Protein AF-A0A7C2VSG6-F1 (afdb_monomer)

Radius of gyration: 16.98 Å; Cα contacts (8 Å, |Δi|>4): 194; chains: 1; bounding box: 38×38×45 Å

Sequence (141 aa):
MGEMKLEKIEDLESYRGEILKREDPNKVKVRICMTGCRAYGAGEIREAFLSEIKEKGLEEKVDIISTGCHGFCARAPVIVIDPYDIFYQQLTPDDVPEIVSETLLKGEVVERLLFRDPRDGRVYVKSGEVPFYRDQTKWGL

Foldseek 3Di:
DDDDDDDDPVSVVVVVVVVVVPDDQQQKEKEWACPLLVVVCSVLLLVLLVVLCVVVVNPVRYHYHYDHDPPPSVFHRWIAIPPVQFIFTPDDSVCNNVCCVACVPVVHDPQVRFDQDPPPRDTDGHPCVPCVNVVDDDPPD

Mean predicted aligned error: 4.49 Å

Nearest PDB structures (foldseek):
  8bew-assembly1_B  TM=9.247E-01  e=3.837E-12  Thermoanaerobacter kivui
  7p91-assembly1_b  TM=9.127E-01  e=2.085E-09  Thermotoga maritima MSB8
  7q4v-assembly1_B  TM=8.904E-01  e=1.512E-09  Acetobacterium woodii DSM 1030
  7p91-assembly1_B  TM=8.983E-01  e=1.108E-08  Thermotoga maritima MSB8
  5abr-assembly1_B  TM=9.004E-01  e=1.545E-07  Azotobacter vinelandii

Secondary structure (DSSP, 8-state):
-------SHHHHHHHHHHHHHH--TTSEEEEEE-SGGGGGTHHHHHHHHHHHHHHTT-TTTEEEEEES--S-GGG-SEEEEETTTEEEES--GGGHHHIIIIIIHH----GGGBEEPTTT--EE-BGGGSHHHHT---TT-

Structure (mmCIF, N/CA/C/O backbone):
data_AF-A0A7C2VSG6-F1
#
_entry.id   AF-A0A7C2VSG6-F1
#
loop_
_atom_site.group_PDB
_atom_site.id
_atom_site.type_symbol
_atom_site.label_atom_id
_atom_site.label_alt_id
_atom_site.label_comp_id
_atom_site.label_asym_id
_atom_site.label_entity_id
_atom_site.label_seq_id
_atom_site.pdbx_PDB_ins_code
_atom_site.Cartn_x
_atom_site.Cartn_y
_atom_site.Cartn_z
_atom_site.occupancy
_atom_site.B_iso_or_equiv
_atom_site.auth_seq_id
_atom_site.auth_comp_id
_atom_site.auth_asym_id
_atom_site.auth_atom_id
_atom_site.pdbx_PDB_model_num
ATOM 1 N N . MET A 1 1 ? -14.688 20.025 9.982 1.00 43.78 1 MET A N 1
ATOM 2 C CA . MET A 1 1 ? -14.243 19.279 11.178 1.00 43.78 1 MET A CA 1
ATOM 3 C C . MET A 1 1 ? -14.006 20.303 12.269 1.00 43.78 1 MET A C 1
ATOM 5 O O . MET A 1 1 ? -13.154 21.156 12.072 1.00 43.78 1 MET A O 1
ATOM 9 N N . GLY A 1 2 ? -14.840 20.323 13.311 1.00 52.12 2 GLY A N 1
ATOM 10 C CA . GLY A 1 2 ? -14.704 21.291 14.406 1.00 52.12 2 GLY A CA 1
ATOM 11 C C . GLY A 1 2 ? -13.457 21.001 15.239 1.00 52.12 2 GLY A C 1
ATOM 12 O O . GLY A 1 2 ? -13.098 19.838 15.411 1.00 52.12 2 GLY A O 1
ATOM 13 N N . GLU A 1 3 ? -12.790 22.048 15.718 1.00 60.19 3 GLU A N 1
ATOM 14 C CA . GLU A 1 3 ? -11.645 21.931 16.622 1.00 60.19 3 GLU A CA 1
ATOM 15 C C . GLU A 1 3 ? -12.097 21.293 17.941 1.00 60.19 3 GLU A C 1
ATOM 17 O O . GLU A 1 3 ? -12.746 21.928 18.770 1.00 60.19 3 GLU A O 1
ATOM 22 N N . MET A 1 4 ? -11.777 20.013 18.133 1.00 72.06 4 MET A N 1
ATOM 23 C CA . MET A 1 4 ? -11.921 19.363 19.429 1.00 72.06 4 MET A CA 1
ATOM 24 C C . MET A 1 4 ? -10.670 19.670 20.250 1.00 72.06 4 MET A C 1
ATOM 26 O O . MET A 1 4 ? -9.566 19.244 19.906 1.00 72.06 4 MET A O 1
ATOM 30 N N . LYS A 1 5 ? -10.839 20.444 21.321 1.00 82.94 5 LYS A N 1
ATOM 31 C CA . LYS A 1 5 ? -9.752 20.830 22.218 1.00 82.94 5 LYS A CA 1
ATOM 32 C C . LYS A 1 5 ? -9.630 19.793 23.335 1.00 82.94 5 LYS A C 1
ATOM 34 O O . LYS A 1 5 ? -10.583 19.578 24.074 1.00 82.94 5 LYS A O 1
ATOM 39 N N . LEU A 1 6 ? -8.470 19.149 23.428 1.00 91.25 6 LEU A N 1
ATOM 40 C CA . LEU A 1 6 ? -8.133 18.202 24.492 1.00 91.25 6 LEU A CA 1
ATOM 41 C C . LEU A 1 6 ? -7.450 18.977 25.622 1.00 91.25 6 LEU A C 1
ATOM 43 O O . LEU A 1 6 ? -6.336 19.466 25.431 1.00 91.25 6 LEU A O 1
ATOM 47 N N . GLU A 1 7 ? -8.113 19.144 26.766 1.00 91.38 7 GLU A N 1
ATOM 48 C CA . GLU A 1 7 ? -7.578 19.930 27.887 1.00 91.38 7 GLU A CA 1
ATOM 49 C C . GLU A 1 7 ? -7.032 19.044 29.012 1.00 91.38 7 GLU A C 1
ATOM 51 O O . GLU A 1 7 ? -6.134 19.466 29.745 1.00 91.38 7 GLU A O 1
ATOM 56 N N . LYS A 1 8 ? -7.548 17.817 29.147 1.00 93.94 8 LYS A N 1
ATOM 57 C CA . LYS A 1 8 ? -7.153 16.852 30.181 1.00 93.94 8 LYS A CA 1
ATOM 58 C C . LYS A 1 8 ? -6.978 15.444 29.610 1.00 93.94 8 LYS A C 1
ATOM 60 O O . LYS A 1 8 ? -7.402 15.146 28.495 1.00 93.94 8 LYS A O 1
ATOM 65 N N . ILE A 1 9 ? -6.339 14.565 30.385 1.00 92.69 9 ILE A N 1
ATOM 66 C CA . ILE A 1 9 ? -6.061 13.173 29.982 1.00 92.69 9 ILE A CA 1
ATOM 67 C C . ILE A 1 9 ? -7.367 12.419 29.700 1.00 92.69 9 ILE A C 1
ATOM 69 O O . ILE A 1 9 ? -7.436 11.631 28.761 1.00 92.69 9 ILE A O 1
ATOM 73 N N . GLU A 1 10 ? -8.422 12.700 30.461 1.00 94.00 10 GLU A N 1
ATOM 74 C CA . GLU A 1 10 ? -9.730 12.071 30.291 1.00 94.00 10 GLU A CA 1
ATOM 75 C C . GLU A 1 10 ? -10.359 12.393 28.927 1.00 94.00 10 GLU A C 1
ATOM 77 O O . GLU A 1 10 ? -10.994 11.525 28.326 1.00 94.00 10 GLU A O 1
ATOM 82 N N . ASP A 1 11 ? -10.132 13.602 28.40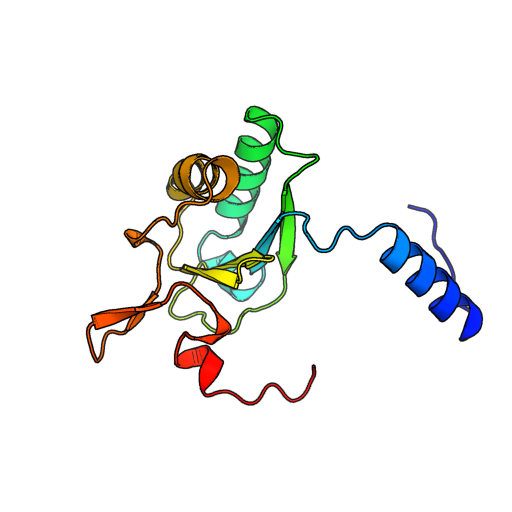3 1.00 91.81 11 ASP A N 1
ATOM 83 C CA . ASP A 1 11 ? -10.611 14.003 27.076 1.00 91.81 11 ASP A CA 1
ATOM 84 C C . ASP A 1 11 ? -9.930 13.163 25.986 1.00 91.81 11 ASP A C 1
ATOM 86 O O . ASP A 1 11 ? -10.579 12.696 25.046 1.00 91.81 11 ASP A O 1
ATOM 90 N N . LEU A 1 12 ? -8.619 12.933 26.135 1.00 92.38 12 LEU A N 1
ATOM 91 C CA . LEU A 1 12 ? -7.833 12.113 25.214 1.00 92.38 12 LEU A CA 1
ATOM 92 C C . LEU A 1 12 ? -8.299 10.654 25.237 1.00 92.38 12 LEU A C 1
ATOM 94 O O . LEU A 1 12 ? -8.495 10.063 24.175 1.00 92.38 12 LEU A O 1
ATOM 98 N N . GLU A 1 13 ? -8.501 10.078 26.422 1.00 94.06 13 GLU A N 1
ATOM 99 C CA . GLU A 1 13 ? -8.963 8.692 26.556 1.00 94.06 13 GLU A CA 1
ATOM 100 C C . GLU A 1 13 ? -10.386 8.506 26.016 1.00 94.06 13 GLU A C 1
ATOM 102 O O . GLU A 1 13 ? -10.661 7.522 25.325 1.00 94.06 13 GLU A O 1
ATOM 107 N N . SER A 1 14 ? -11.282 9.470 26.253 1.00 91.31 14 SER A N 1
ATOM 108 C CA . SER A 1 14 ? -12.635 9.448 25.689 1.00 91.31 14 SER A CA 1
ATOM 109 C C . SER A 1 14 ? -12.596 9.473 24.161 1.00 91.31 14 SER A C 1
ATOM 111 O O . SER A 1 14 ? -13.194 8.619 23.502 1.00 91.31 14 SER A O 1
ATOM 113 N N . TYR A 1 15 ? -11.818 10.393 23.585 1.00 91.38 15 TYR A N 1
ATOM 114 C CA . TYR A 1 15 ? -11.683 10.505 22.137 1.00 91.38 15 TYR A CA 1
ATOM 115 C C . TYR A 1 15 ? -11.051 9.262 21.505 1.00 91.38 15 TYR A C 1
ATOM 117 O O . TYR A 1 15 ? -11.544 8.750 20.498 1.00 91.38 15 TYR A O 1
ATOM 125 N N . ARG A 1 16 ? -10.000 8.718 22.129 1.00 91.62 16 ARG A N 1
ATOM 126 C CA . ARG A 1 16 ? -9.405 7.439 21.734 1.00 91.62 16 ARG A CA 1
ATOM 127 C C . ARG A 1 16 ? -10.452 6.326 21.749 1.00 91.62 16 ARG A C 1
ATOM 129 O O . ARG A 1 16 ? -10.538 5.562 20.791 1.00 91.62 16 ARG A O 1
ATOM 136 N N . GLY A 1 17 ? -11.264 6.251 22.802 1.00 91.25 17 GLY A N 1
ATOM 137 C CA . GLY A 1 17 ? -12.353 5.285 22.918 1.00 91.25 17 GLY A CA 1
ATOM 138 C C . GLY A 1 17 ? -13.397 5.420 21.806 1.00 91.25 17 GLY A C 1
ATOM 139 O O . GLY A 1 17 ? -13.884 4.409 21.303 1.00 91.25 17 GLY A O 1
ATOM 140 N N . GLU A 1 18 ? -13.730 6.640 21.382 1.00 91.19 18 GLU A N 1
ATOM 141 C CA . GLU A 1 18 ? -14.624 6.867 20.241 1.00 91.19 18 GLU A CA 1
ATOM 142 C C . GLU A 1 18 ? -14.021 6.417 18.910 1.00 91.19 18 GLU A C 1
ATOM 144 O O . GLU A 1 18 ? -14.724 5.792 18.115 1.00 91.19 18 GLU A O 1
ATOM 149 N N . ILE A 1 19 ? -12.738 6.705 18.670 1.00 89.88 19 ILE A N 1
ATOM 150 C CA . ILE A 1 19 ? -12.034 6.270 17.457 1.00 89.88 19 ILE A CA 1
ATOM 151 C C . ILE A 1 19 ? -12.014 4.744 17.392 1.00 89.88 19 ILE A C 1
ATOM 153 O O . ILE A 1 19 ? -12.453 4.175 16.396 1.00 89.88 19 ILE A O 1
ATOM 157 N N . LEU A 1 20 ? -11.597 4.083 18.475 1.00 88.56 20 LEU A N 1
ATOM 158 C CA . LEU A 1 20 ? -11.508 2.622 18.532 1.00 88.56 20 LEU A CA 1
ATOM 159 C C . LEU A 1 20 ? -12.868 1.935 18.345 1.00 88.56 20 LEU A C 1
ATOM 161 O O . LEU A 1 20 ? -12.927 0.844 17.795 1.00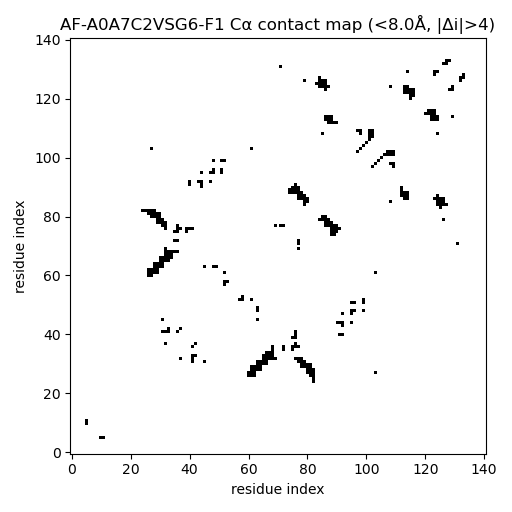 88.56 20 LEU A O 1
ATOM 165 N N . LYS A 1 21 ? -13.971 2.561 18.777 1.00 90.44 21 LYS A N 1
ATOM 166 C CA . LYS A 1 21 ? -15.330 2.035 18.545 1.00 90.44 21 LYS A CA 1
ATOM 167 C C . LYS A 1 21 ? -15.782 2.14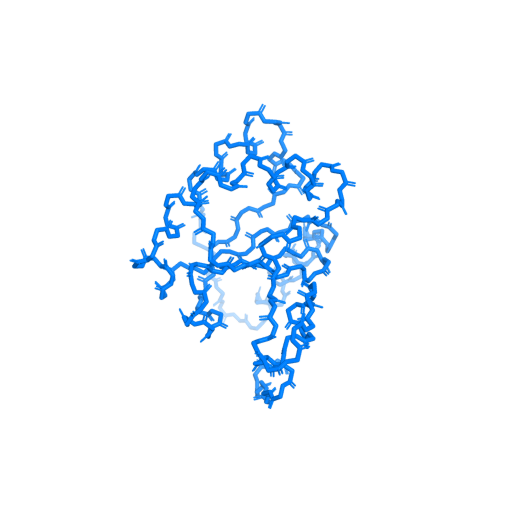1 17.089 1.00 90.44 21 LYS A C 1
ATOM 169 O O . LYS A 1 21 ? -16.653 1.380 16.682 1.00 90.44 21 LYS A O 1
ATOM 174 N N . ARG A 1 22 ? -15.271 3.124 16.342 1.00 86.25 22 ARG A N 1
ATOM 175 C CA . ARG A 1 22 ? -15.626 3.366 14.933 1.00 86.25 22 ARG A CA 1
ATOM 176 C C . ARG A 1 22 ? -14.673 2.669 13.964 1.00 86.25 22 ARG A C 1
ATOM 178 O O . ARG A 1 22 ? -15.012 2.521 12.796 1.00 86.25 22 ARG A O 1
ATOM 185 N N . GLU A 1 23 ? -13.491 2.281 14.428 1.00 85.56 23 GLU A N 1
ATOM 186 C CA . GLU A 1 23 ? -12.491 1.611 13.612 1.00 85.56 23 GLU A CA 1
ATOM 187 C C . GLU A 1 23 ? -12.861 0.139 13.390 1.00 85.56 23 GLU A C 1
ATOM 189 O O . GLU A 1 23 ? -12.946 -0.647 14.331 1.00 85.56 23 GLU A O 1
ATOM 194 N N . ASP A 1 24 ? -13.055 -0.241 12.128 1.00 89.38 24 ASP A N 1
ATOM 195 C CA . ASP A 1 24 ? -13.143 -1.643 11.732 1.00 89.38 24 ASP A CA 1
ATOM 196 C C . ASP A 1 24 ? -11.722 -2.181 11.469 1.00 89.38 24 ASP A C 1
ATOM 198 O O . ASP A 1 24 ? -11.070 -1.739 10.515 1.00 89.38 24 ASP A O 1
ATOM 202 N N . PRO A 1 25 ? -11.213 -3.127 12.284 1.00 86.06 25 PRO A N 1
ATOM 203 C CA . PRO A 1 25 ? -9.871 -3.681 12.112 1.00 86.06 25 PRO A CA 1
ATOM 204 C C . PRO A 1 25 ? -9.723 -4.529 10.841 1.00 86.06 25 PRO A C 1
ATOM 206 O O . PRO A 1 25 ? -8.597 -4.782 10.417 1.00 86.06 25 PRO A O 1
ATOM 209 N N . ASN A 1 26 ? -10.830 -4.973 10.237 1.00 89.56 26 ASN A N 1
ATOM 210 C CA . ASN A 1 26 ? -10.821 -5.776 9.015 1.00 89.56 26 ASN A CA 1
ATOM 211 C C . ASN A 1 26 ? -11.026 -4.939 7.752 1.00 89.56 26 ASN A C 1
ATOM 213 O O . ASN A 1 26 ? -10.902 -5.477 6.648 1.00 89.56 26 ASN A O 1
ATOM 217 N N . LYS A 1 27 ? -11.335 -3.643 7.888 1.00 94.31 27 LYS A N 1
ATOM 218 C CA . LYS A 1 27 ? -11.464 -2.760 6.733 1.00 94.31 27 LYS A CA 1
ATOM 219 C C . LYS A 1 27 ? -10.122 -2.678 6.018 1.00 94.31 27 LYS A C 1
ATOM 221 O O . LYS A 1 27 ? -9.087 -2.429 6.639 1.00 94.31 27 LYS A O 1
ATOM 226 N N . VAL A 1 28 ? -10.145 -2.905 4.708 1.00 97.56 28 VAL A N 1
ATOM 227 C CA . VAL A 1 28 ? -8.926 -2.950 3.903 1.00 97.56 28 VAL A CA 1
ATOM 228 C C . VAL A 1 28 ? -8.344 -1.546 3.809 1.00 97.56 28 VAL A C 1
ATOM 230 O O . VAL A 1 28 ? -9.047 -0.597 3.462 1.00 97.56 28 VAL A O 1
ATOM 233 N N . LYS A 1 29 ? -7.052 -1.406 4.106 1.00 98.00 29 LYS A N 1
ATOM 234 C CA . LYS A 1 29 ? -6.349 -0.118 4.047 1.00 98.00 29 LYS A CA 1
ATOM 235 C C . LYS A 1 29 ? -5.178 -0.234 3.090 1.00 98.00 29 LYS A C 1
ATOM 237 O O . LYS A 1 29 ? -4.261 -1.020 3.319 1.00 98.00 29 LYS A O 1
ATOM 242 N N . VAL A 1 30 ? -5.182 0.574 2.036 1.00 98.44 30 VAL A N 1
ATOM 243 C CA . VAL A 1 30 ? -4.046 0.717 1.123 1.00 98.44 30 VAL A CA 1
ATOM 244 C C . VAL A 1 30 ? -3.193 1.877 1.621 1.00 98.44 30 VAL A C 1
ATOM 246 O O . VAL A 1 30 ? -3.531 3.047 1.433 1.00 98.44 30 VAL A O 1
ATOM 249 N N . ARG A 1 31 ? -2.086 1.561 2.296 1.00 98.50 31 ARG A N 1
ATOM 250 C CA . ARG A 1 31 ? -1.143 2.549 2.827 1.00 98.50 31 ARG A CA 1
ATOM 251 C C . ARG A 1 31 ? -0.107 2.921 1.779 1.00 98.50 31 ARG A C 1
ATOM 253 O O . ARG A 1 31 ? 0.734 2.099 1.416 1.00 98.50 31 ARG A O 1
ATOM 260 N N . ILE A 1 32 ? -0.134 4.177 1.348 1.00 98.44 32 ILE A N 1
ATOM 261 C CA . ILE A 1 32 ? 0.740 4.720 0.307 1.00 98.44 32 ILE A CA 1
ATOM 262 C C . ILE A 1 32 ? 1.729 5.697 0.937 1.00 98.44 32 ILE A C 1
ATOM 264 O O . ILE A 1 32 ? 1.334 6.716 1.505 1.00 98.44 32 ILE A O 1
ATOM 268 N N . CYS A 1 33 ? 3.025 5.416 0.797 1.00 97.75 33 CYS A N 1
ATOM 269 C CA . CYS A 1 33 ? 4.073 6.334 1.236 1.00 97.75 33 CYS A CA 1
ATOM 270 C C . CYS A 1 33 ? 4.001 7.637 0.421 1.00 97.75 33 CYS A C 1
ATOM 272 O O . CYS A 1 33 ? 4.247 7.636 -0.783 1.00 97.75 33 CYS A O 1
ATOM 274 N N . MET A 1 34 ? 3.723 8.768 1.074 1.00 97.69 34 MET A N 1
ATOM 275 C CA . MET A 1 34 ? 3.576 10.075 0.407 1.00 97.69 34 MET A CA 1
ATOM 276 C C . MET A 1 34 ? 4.755 11.029 0.635 1.00 97.69 34 MET A C 1
ATOM 278 O O . MET A 1 34 ? 4.686 12.204 0.272 1.00 97.69 34 MET A O 1
ATOM 282 N N . THR A 1 35 ? 5.846 10.531 1.222 1.00 95.38 35 THR A N 1
ATOM 283 C CA . THR A 1 35 ? 7.083 11.295 1.447 1.00 95.38 35 THR A CA 1
ATOM 284 C C . THR A 1 35 ? 8.117 10.971 0.367 1.00 95.38 35 THR A C 1
ATOM 286 O O . THR A 1 35 ? 8.042 11.518 -0.728 1.00 95.38 35 THR A O 1
ATOM 289 N N . GLY A 1 36 ? 9.045 10.040 0.614 1.00 93.50 36 GLY A N 1
ATOM 290 C CA . GLY A 1 36 ? 10.105 9.686 -0.339 1.00 93.50 36 GLY A CA 1
ATOM 291 C C . GLY A 1 36 ? 9.579 9.145 -1.673 1.00 93.50 36 GLY A C 1
ATOM 292 O O . GLY A 1 3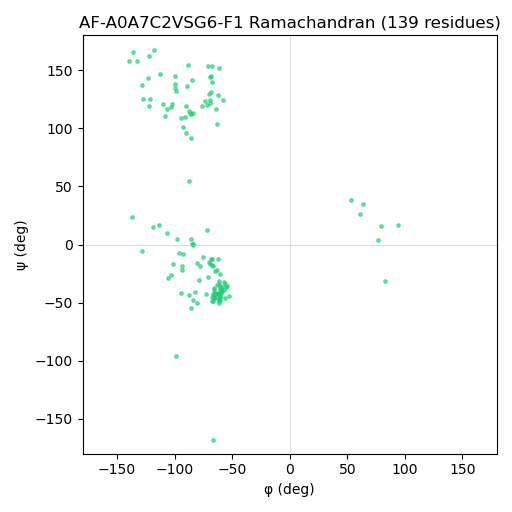6 ? 10.095 9.504 -2.725 1.00 93.50 36 GLY A O 1
ATOM 293 N N . CYS A 1 37 ? 8.507 8.344 -1.654 1.00 97.62 37 CYS A N 1
ATOM 294 C CA . CYS A 1 37 ? 7.905 7.798 -2.879 1.00 97.62 37 CYS A CA 1
ATOM 295 C C . CYS A 1 37 ? 7.194 8.862 -3.733 1.00 97.62 37 CYS A C 1
ATOM 297 O O . CYS A 1 37 ? 6.941 8.619 -4.909 1.00 97.62 37 CYS A O 1
ATOM 299 N N . ARG A 1 38 ? 6.917 10.059 -3.194 1.00 96.69 38 ARG A N 1
ATOM 300 C CA . ARG A 1 38 ? 6.293 11.150 -3.958 1.00 96.69 38 ARG A CA 1
ATOM 301 C C . ARG A 1 38 ? 7.159 11.600 -5.133 1.00 96.69 38 ARG A C 1
ATOM 303 O O . ARG A 1 38 ? 6.619 11.911 -6.183 1.00 96.69 38 ARG A O 1
ATOM 310 N N . ALA A 1 39 ? 8.484 11.563 -4.981 1.00 96.44 39 ALA A N 1
ATOM 311 C CA . ALA A 1 39 ? 9.423 11.851 -6.068 1.00 96.44 39 ALA A CA 1
ATOM 312 C C . ALA A 1 39 ? 9.404 10.796 -7.195 1.00 96.44 39 ALA A C 1
ATOM 314 O O . ALA A 1 39 ? 9.964 11.037 -8.258 1.00 96.44 39 ALA A O 1
ATOM 315 N N . TYR A 1 40 ? 8.763 9.646 -6.963 1.00 96.69 40 TYR A N 1
ATOM 316 C CA . TYR A 1 40 ? 8.676 8.511 -7.885 1.00 96.69 40 TYR A CA 1
ATOM 317 C C . TYR A 1 40 ? 7.245 8.271 -8.396 1.00 96.69 40 TYR A C 1
ATOM 319 O O . TYR A 1 40 ? 6.951 7.192 -8.893 1.00 96.69 40 TYR A O 1
ATOM 327 N N . GLY A 1 41 ? 6.341 9.246 -8.258 1.00 96.75 41 GLY A N 1
ATOM 328 C CA . GLY A 1 41 ? 4.984 9.146 -8.807 1.00 96.75 41 GLY A CA 1
ATOM 329 C C . GLY A 1 41 ? 3.911 8.615 -7.843 1.00 96.75 41 GLY A C 1
ATOM 330 O O . GLY A 1 41 ? 2.839 8.188 -8.267 1.00 96.75 41 GLY A O 1
ATOM 331 N N . ALA A 1 42 ? 4.165 8.611 -6.525 1.00 97.62 42 ALA A N 1
ATOM 332 C CA . ALA A 1 42 ? 3.166 8.146 -5.550 1.00 97.62 42 ALA A CA 1
ATOM 333 C C . ALA A 1 42 ? 1.881 8.997 -5.516 1.00 97.62 42 ALA A C 1
ATOM 335 O O . ALA A 1 42 ? 0.843 8.510 -5.071 1.00 97.62 42 ALA A O 1
ATOM 336 N N . GLY A 1 43 ? 1.934 10.255 -5.972 1.00 98.19 43 GLY A N 1
ATOM 337 C CA . GLY A 1 43 ? 0.745 11.105 -6.068 1.00 98.19 43 GLY A CA 1
ATOM 338 C C . GLY A 1 43 ? -0.227 10.589 -7.121 1.00 98.19 43 GLY A C 1
ATOM 339 O O . GLY A 1 43 ? -1.400 10.391 -6.834 1.00 98.19 43 GLY A O 1
ATOM 340 N N . GLU A 1 44 ? 0.291 10.291 -8.303 1.00 98.44 44 GLU A N 1
ATOM 341 C CA . GLU A 1 44 ? -0.436 9.739 -9.437 1.00 98.44 44 GLU A CA 1
ATOM 342 C C . GLU A 1 44 ? -1.007 8.359 -9.096 1.00 98.44 44 GLU A C 1
ATOM 344 O O . GLU A 1 44 ? -2.172 8.093 -9.375 1.00 98.44 44 GLU A O 1
ATOM 349 N N . ILE A 1 45 ? -0.234 7.519 -8.399 1.00 98.62 45 ILE A N 1
ATOM 350 C CA . ILE A 1 45 ? -0.707 6.221 -7.893 1.00 98.62 45 ILE A CA 1
ATOM 351 C C . ILE A 1 45 ? -1.875 6.404 -6.918 1.00 98.62 45 ILE A C 1
ATOM 353 O O . ILE A 1 45 ? -2.881 5.706 -7.017 1.00 98.62 45 ILE A O 1
ATOM 357 N N . ARG A 1 46 ? -1.776 7.353 -5.979 1.00 98.56 46 ARG A N 1
ATOM 358 C CA . ARG A 1 46 ? -2.858 7.639 -5.029 1.00 98.56 46 ARG A CA 1
ATOM 359 C C . ARG A 1 46 ? -4.132 8.096 -5.742 1.00 98.56 46 ARG A C 1
ATOM 361 O O . ARG A 1 46 ? -5.208 7.615 -5.398 1.00 98.56 46 ARG A O 1
ATOM 368 N N . GLU A 1 47 ? -4.024 9.011 -6.703 1.00 98.56 47 GLU A N 1
ATOM 369 C CA . GLU A 1 47 ? -5.186 9.495 -7.461 1.00 98.56 47 GLU A CA 1
ATOM 370 C C . GLU A 1 47 ? -5.805 8.396 -8.334 1.00 98.56 47 GLU A C 1
ATOM 372 O O . GLU A 1 47 ? -7.033 8.293 -8.412 1.00 98.56 47 GLU A O 1
ATOM 377 N N . ALA A 1 48 ? -4.980 7.526 -8.923 1.00 98.62 48 ALA A N 1
ATOM 378 C CA . ALA A 1 48 ? -5.451 6.345 -9.637 1.00 98.62 48 ALA A CA 1
ATOM 379 C C . ALA A 1 48 ? -6.234 5.408 -8.702 1.00 98.62 48 ALA A C 1
ATOM 381 O O . ALA A 1 48 ? -7.336 4.992 -9.049 1.00 98.62 48 ALA A O 1
ATOM 382 N N . PHE A 1 49 ? -5.736 5.147 -7.485 1.00 98.62 49 PHE A N 1
ATOM 383 C CA . PHE A 1 49 ? -6.465 4.338 -6.500 1.00 98.62 49 PHE A CA 1
ATOM 384 C C . PHE A 1 49 ? -7.805 4.966 -6.123 1.00 98.62 49 PHE A C 1
ATOM 386 O O . PHE A 1 49 ? -8.817 4.276 -6.124 1.00 98.62 49 PHE A O 1
ATOM 393 N N . LEU A 1 50 ? -7.836 6.266 -5.821 1.00 98.44 50 LEU A N 1
ATOM 394 C CA . LEU A 1 50 ? -9.085 6.952 -5.481 1.00 98.44 50 LEU A CA 1
ATOM 395 C C . LEU A 1 50 ? -10.113 6.872 -6.617 1.00 98.44 50 LEU A C 1
ATOM 397 O O . LEU A 1 50 ? -11.293 6.633 -6.361 1.00 98.44 50 LEU A O 1
ATOM 401 N N . SER A 1 51 ? -9.663 7.042 -7.860 1.00 98.38 51 SER A N 1
ATOM 402 C CA . SER A 1 51 ? -10.525 6.978 -9.043 1.00 98.38 51 SER A CA 1
ATOM 403 C C . SER A 1 51 ? -11.084 5.570 -9.257 1.00 98.38 51 SER A C 1
ATOM 405 O O . SER A 1 51 ? -12.297 5.411 -9.382 1.00 98.38 51 SER A O 1
ATOM 407 N N . GLU A 1 52 ? -10.226 4.550 -9.217 1.00 98.19 52 GLU A N 1
ATOM 408 C CA . GLU A 1 52 ? -10.608 3.150 -9.434 1.00 98.19 52 GLU A CA 1
ATOM 409 C C . GLU A 1 52 ? -11.534 2.634 -8.318 1.00 98.19 52 GLU A C 1
ATOM 411 O O . GLU A 1 52 ? -12.552 1.998 -8.586 1.00 98.19 52 GLU A O 1
ATOM 416 N N . ILE A 1 53 ? -11.243 2.958 -7.052 1.00 97.88 53 ILE A N 1
ATOM 417 C CA . ILE A 1 53 ? -12.095 2.589 -5.908 1.00 97.88 53 ILE A CA 1
ATOM 418 C C . ILE A 1 53 ? -13.491 3.193 -6.044 1.00 97.88 53 ILE A C 1
ATOM 420 O O . ILE A 1 53 ? -14.484 2.502 -5.797 1.00 97.88 53 ILE A O 1
ATOM 424 N N . LYS A 1 54 ? -13.581 4.453 -6.476 1.00 97.75 54 LYS A N 1
ATOM 425 C CA . LYS A 1 54 ? -14.860 5.114 -6.730 1.00 97.75 54 LYS A CA 1
ATOM 426 C C . LYS A 1 54 ? -15.608 4.473 -7.897 1.00 97.75 54 LYS A C 1
ATOM 428 O O . LYS A 1 54 ? -16.797 4.192 -7.771 1.00 97.75 54 LYS A O 1
ATOM 433 N N . GLU A 1 55 ? -14.928 4.197 -9.009 1.00 97.50 55 GLU A N 1
ATOM 434 C CA . GLU A 1 55 ? -15.532 3.551 -10.181 1.00 97.50 55 GLU A CA 1
ATOM 435 C C . GLU A 1 55 ? -16.097 2.161 -9.849 1.00 97.50 55 GLU A C 1
ATOM 437 O O . GLU A 1 55 ? -17.185 1.801 -10.299 1.00 97.50 55 GLU A O 1
ATOM 442 N N . LYS A 1 56 ? -15.395 1.391 -9.010 1.00 96.12 56 LYS A N 1
ATOM 443 C CA . LYS A 1 56 ? -15.827 0.056 -8.569 1.00 96.12 56 LYS A CA 1
ATOM 444 C C . LYS A 1 56 ? -16.790 0.075 -7.376 1.00 96.12 56 LYS A C 1
ATOM 446 O O . LYS A 1 56 ? -17.211 -0.995 -6.937 1.00 96.12 56 LYS A O 1
ATOM 451 N N . GLY A 1 57 ? -17.142 1.248 -6.841 1.00 96.56 57 GLY A N 1
ATOM 452 C CA . GLY A 1 57 ? -18.038 1.380 -5.686 1.00 96.56 57 GLY A CA 1
ATOM 453 C C . GLY A 1 57 ? -17.478 0.757 -4.400 1.00 96.56 57 GLY A C 1
ATOM 454 O O . GLY A 1 57 ? -18.223 0.171 -3.615 1.00 96.56 57 GLY A O 1
ATOM 455 N N . LEU A 1 58 ? -16.160 0.833 -4.202 1.00 96.31 58 LEU A N 1
ATOM 456 C CA . LEU A 1 58 ? -15.437 0.222 -3.080 1.00 96.31 58 LEU A CA 1
ATOM 457 C C . LEU A 1 58 ? -15.132 1.195 -1.929 1.00 96.31 58 LEU A C 1
ATOM 459 O O . LEU A 1 58 ? -14.482 0.793 -0.967 1.00 96.31 58 LEU A O 1
ATOM 463 N N . GLU A 1 59 ? -15.613 2.440 -1.993 1.00 95.25 59 GLU A N 1
ATOM 464 C CA . GLU A 1 59 ? -15.310 3.520 -1.031 1.00 95.25 59 GLU A CA 1
ATOM 465 C C . GLU A 1 59 ? -15.639 3.149 0.430 1.00 95.25 59 GLU A C 1
ATOM 467 O O . GLU A 1 59 ? -14.910 3.503 1.353 1.00 95.25 59 GLU A O 1
ATOM 472 N N . GLU A 1 60 ? -16.688 2.354 0.654 1.00 94.00 60 GLU A N 1
ATOM 473 C CA . GLU A 1 60 ? -17.067 1.894 2.000 1.00 94.00 60 GLU A CA 1
ATOM 474 C C . GLU A 1 60 ? -16.231 0.704 2.500 1.00 94.00 60 GLU A C 1
ATOM 476 O O . GLU A 1 60 ? -16.232 0.400 3.691 1.00 94.00 60 GLU A O 1
ATOM 481 N N . LYS A 1 61 ? -15.509 0.012 1.609 1.00 94.06 61 LYS A N 1
ATOM 482 C CA . LYS A 1 61 ? -14.760 -1.220 1.918 1.00 94.06 61 LYS A CA 1
ATOM 483 C C . LYS A 1 61 ? -13.252 -1.013 1.992 1.00 94.06 61 LYS A C 1
ATOM 485 O O . LYS A 1 61 ? -12.578 -1.765 2.695 1.00 94.06 61 LYS A O 1
ATOM 490 N N . VAL A 1 62 ? -12.731 -0.033 1.257 1.00 97.31 62 VAL A N 1
ATOM 491 C CA . VAL A 1 62 ? -11.295 0.209 1.111 1.00 97.31 62 VAL A CA 1
ATOM 492 C C . VAL A 1 62 ? -10.977 1.660 1.440 1.00 97.31 62 VAL A C 1
ATOM 494 O O . VAL A 1 62 ? -11.495 2.569 0.799 1.00 97.31 62 VAL A O 1
ATOM 497 N N . ASP A 1 63 ? -10.056 1.869 2.377 1.00 97.19 63 ASP A N 1
ATOM 498 C CA . ASP A 1 63 ? -9.496 3.189 2.652 1.00 97.19 63 ASP A CA 1
ATOM 499 C C . ASP A 1 63 ? -8.138 3.369 1.964 1.00 97.19 63 ASP A C 1
ATOM 501 O O . ASP A 1 63 ? -7.236 2.536 2.090 1.00 97.19 63 ASP A O 1
ATOM 505 N N . ILE A 1 64 ? -7.957 4.503 1.285 1.00 98.12 64 ILE A N 1
ATOM 506 C CA . ILE A 1 64 ? -6.657 4.924 0.750 1.00 98.12 64 ILE A CA 1
ATOM 507 C C . ILE A 1 64 ? -5.986 5.852 1.7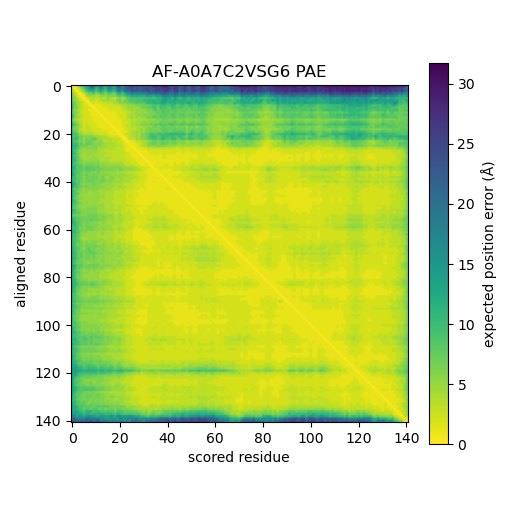63 1.00 98.12 64 ILE A C 1
ATOM 509 O O . ILE A 1 64 ? -6.395 7.000 1.951 1.00 98.12 64 ILE A O 1
ATOM 513 N N . ILE A 1 65 ? -4.936 5.358 2.418 1.00 97.81 65 ILE A N 1
ATOM 514 C CA . ILE A 1 65 ? -4.266 6.048 3.521 1.00 97.81 65 ILE A CA 1
ATOM 515 C C . ILE A 1 65 ? -2.913 6.583 3.058 1.00 97.81 65 ILE A C 1
ATOM 517 O O . ILE A 1 65 ? -1.993 5.828 2.749 1.00 97.81 65 ILE A O 1
ATOM 521 N N . SER A 1 66 ? -2.761 7.904 3.073 1.00 97.81 66 SER A N 1
ATOM 522 C CA . SER A 1 66 ? -1.461 8.551 2.890 1.00 97.81 66 SER A CA 1
ATOM 523 C C . SER A 1 66 ? -0.614 8.388 4.151 1.00 97.81 66 SER A C 1
ATOM 525 O O . SER A 1 66 ? -1.021 8.822 5.228 1.00 97.81 66 SER A O 1
ATOM 527 N N . THR A 1 67 ? 0.579 7.814 4.029 1.00 97.31 67 THR A N 1
ATOM 528 C CA . THR A 1 67 ? 1.482 7.565 5.159 1.00 97.31 67 THR A CA 1
ATOM 529 C C . THR A 1 67 ? 2.807 8.312 5.037 1.00 97.31 67 THR A C 1
ATOM 531 O O . THR A 1 67 ? 3.177 8.857 3.989 1.00 97.31 67 THR A O 1
ATOM 534 N N . GLY A 1 68 ? 3.544 8.326 6.152 1.00 95.62 68 GLY A N 1
ATOM 535 C CA . GLY A 1 68 ? 4.955 8.694 6.186 1.00 95.62 68 GLY A CA 1
ATOM 536 C C . GLY A 1 68 ? 5.849 7.696 5.438 1.00 95.62 68 GLY A C 1
ATOM 537 O O . GLY A 1 68 ? 5.393 6.838 4.686 1.00 95.62 68 GLY A O 1
ATOM 538 N N . CYS A 1 69 ? 7.162 7.822 5.623 1.00 95.06 69 CYS A N 1
ATOM 539 C CA . CYS A 1 69 ? 8.119 6.969 4.924 1.00 95.06 69 CYS A CA 1
ATOM 540 C C . CYS A 1 69 ? 8.045 5.516 5.413 1.00 95.06 69 CYS A C 1
ATOM 542 O O . CYS A 1 69 ? 8.139 5.253 6.608 1.00 95.06 69 CYS A O 1
ATOM 544 N N . HIS A 1 70 ? 7.967 4.568 4.478 1.00 94.81 70 HIS A N 1
ATOM 545 C CA . HIS A 1 70 ? 8.131 3.140 4.767 1.00 94.81 70 HIS A CA 1
ATOM 546 C C . HIS A 1 70 ? 9.609 2.704 4.784 1.00 94.81 70 HIS A C 1
ATOM 548 O O . HIS A 1 70 ? 9.887 1.528 4.942 1.00 94.81 70 HIS A O 1
ATOM 554 N N . GLY A 1 71 ? 10.576 3.596 4.561 1.00 95.00 71 GLY A N 1
ATOM 555 C CA . GLY A 1 71 ? 12.019 3.324 4.651 1.00 95.00 71 GLY A CA 1
ATOM 556 C C . GLY A 1 71 ? 12.672 2.690 3.415 1.00 95.00 71 GLY A C 1
ATOM 557 O O . GLY A 1 71 ? 13.827 2.994 3.126 1.00 95.00 71 GLY A O 1
ATOM 558 N N . PHE A 1 72 ? 11.966 1.863 2.636 1.00 95.88 72 PHE A N 1
ATOM 559 C CA . PHE A 1 72 ? 12.568 1.114 1.521 1.00 95.88 72 PHE A CA 1
ATOM 560 C C . PHE A 1 72 ? 12.581 1.895 0.191 1.00 95.88 72 PHE A C 1
ATOM 562 O O . PHE A 1 72 ? 12.101 1.423 -0.837 1.00 95.88 72 PHE A O 1
ATOM 569 N N . CYS A 1 73 ? 13.149 3.106 0.190 1.00 96.19 73 CYS A N 1
ATOM 570 C CA . CYS A 1 73 ? 13.124 4.009 -0.973 1.00 96.19 73 CYS A CA 1
ATOM 571 C C . CYS A 1 73 ? 13.809 3.442 -2.229 1.00 96.19 73 CYS A C 1
ATOM 573 O O . CYS A 1 73 ? 13.429 3.804 -3.335 1.00 96.19 73 CYS A O 1
ATOM 575 N N . ALA A 1 74 ? 14.766 2.518 -2.083 1.00 95.75 74 ALA A N 1
ATOM 576 C CA . ALA A 1 74 ? 15.383 1.814 -3.215 1.00 95.75 74 ALA A CA 1
ATOM 577 C C . ALA A 1 74 ? 14.386 0.957 -4.027 1.00 95.75 74 ALA A C 1
ATOM 579 O O . ALA A 1 74 ? 14.713 0.486 -5.114 1.00 95.75 74 ALA A O 1
ATOM 580 N N . ARG A 1 75 ? 13.183 0.733 -3.487 1.00 97.38 75 ARG A N 1
ATOM 581 C CA . ARG A 1 75 ? 12.078 -0.008 -4.102 1.00 97.38 75 ARG A CA 1
ATOM 582 C C . ARG A 1 75 ? 10.834 0.861 -4.308 1.00 97.38 75 ARG A C 1
ATOM 584 O O . ARG A 1 75 ? 9.749 0.339 -4.530 1.00 97.38 75 ARG A O 1
ATOM 591 N N . ALA A 1 76 ? 10.988 2.182 -4.217 1.00 96.94 76 ALA A N 1
ATOM 592 C CA . ALA A 1 76 ? 9.901 3.126 -4.429 1.00 96.94 76 ALA A CA 1
ATOM 593 C C . ALA A 1 76 ? 9.323 3.037 -5.860 1.00 96.94 76 ALA A C 1
ATOM 595 O O . ALA A 1 76 ? 10.074 2.747 -6.792 1.00 96.94 76 ALA A O 1
ATOM 596 N N . PRO A 1 77 ? 8.033 3.368 -6.043 1.00 98.25 77 PRO A N 1
ATOM 597 C CA . PRO A 1 77 ? 7.015 3.573 -5.004 1.00 98.25 77 PRO A CA 1
ATOM 598 C C . PRO A 1 77 ? 6.647 2.275 -4.273 1.00 98.25 77 PRO A C 1
ATOM 600 O O . PRO A 1 77 ? 6.613 1.214 -4.885 1.00 98.25 77 PRO A O 1
ATOM 603 N N . VAL A 1 78 ? 6.360 2.358 -2.969 1.00 98.38 78 VAL A N 1
ATOM 604 C CA . VAL A 1 78 ? 5.932 1.201 -2.162 1.00 98.38 78 VAL A CA 1
ATOM 605 C C . VAL A 1 78 ? 4.589 1.446 -1.491 1.00 98.38 78 VAL A C 1
ATOM 607 O O . VAL A 1 78 ? 4.325 2.552 -1.003 1.00 98.38 78 VAL A O 1
ATOM 610 N N . ILE A 1 79 ? 3.782 0.391 -1.400 1.00 98.56 79 ILE A N 1
ATOM 611 C CA . ILE A 1 79 ? 2.518 0.378 -0.659 1.00 98.56 79 ILE A CA 1
ATOM 612 C C . ILE A 1 79 ? 2.429 -0.868 0.225 1.00 98.56 79 ILE A C 1
ATOM 614 O O . ILE A 1 79 ? 3.110 -1.865 -0.024 1.00 98.56 79 ILE A O 1
ATOM 618 N N . VAL A 1 80 ? 1.594 -0.806 1.261 1.00 98.44 80 VAL A N 1
ATOM 619 C CA . VAL A 1 80 ? 1.208 -1.985 2.047 1.00 98.44 80 VAL A CA 1
ATOM 620 C C . VAL A 1 80 ? -0.309 -2.054 2.144 1.00 98.44 80 VAL A C 1
ATOM 622 O O . VAL A 1 80 ? -0.948 -1.024 2.357 1.00 98.44 80 VAL A O 1
ATOM 625 N N . ILE A 1 81 ? -0.872 -3.250 1.983 1.00 98.44 81 ILE A N 1
ATOM 626 C CA . ILE A 1 81 ? -2.312 -3.497 2.078 1.00 98.44 81 ILE A CA 1
ATOM 627 C C . ILE A 1 81 ? -2.603 -4.258 3.374 1.00 98.44 81 ILE A C 1
ATOM 629 O O . ILE A 1 81 ? -2.244 -5.430 3.520 1.00 98.44 81 ILE A O 1
ATOM 633 N N . ASP A 1 82 ? -3.257 -3.582 4.316 1.00 97.38 82 ASP A N 1
ATOM 634 C CA . ASP A 1 82 ? -3.732 -4.166 5.574 1.00 97.38 82 ASP A CA 1
ATOM 635 C C . ASP A 1 82 ? -5.149 -4.751 5.389 1.00 97.38 82 ASP A C 1
ATOM 637 O O . ASP A 1 82 ? -5.888 -4.273 4.523 1.00 97.38 82 ASP A O 1
ATOM 641 N N . PRO A 1 83 ? -5.567 -5.751 6.192 1.00 95.94 83 PRO A N 1
ATOM 642 C CA . PRO A 1 83 ? -4.834 -6.389 7.297 1.00 95.94 83 PRO A CA 1
ATOM 643 C C . PRO A 1 83 ? -3.875 -7.515 6.865 1.00 95.94 83 PRO A C 1
ATOM 645 O O . PRO A 1 83 ? -3.222 -8.128 7.705 1.00 95.94 83 PRO A O 1
ATOM 648 N N . TYR A 1 84 ? -3.777 -7.804 5.565 1.00 95.19 84 TYR A N 1
ATOM 649 C CA . TYR A 1 84 ? -3.017 -8.943 5.029 1.00 95.19 84 TYR A CA 1
ATOM 650 C C . TYR A 1 84 ? -1.489 -8.755 5.032 1.00 95.19 84 TYR A C 1
ATOM 652 O O . TYR A 1 84 ? -0.754 -9.717 4.802 1.00 95.19 84 TYR A O 1
ATOM 660 N N . ASP A 1 85 ? -1.024 -7.530 5.292 1.00 97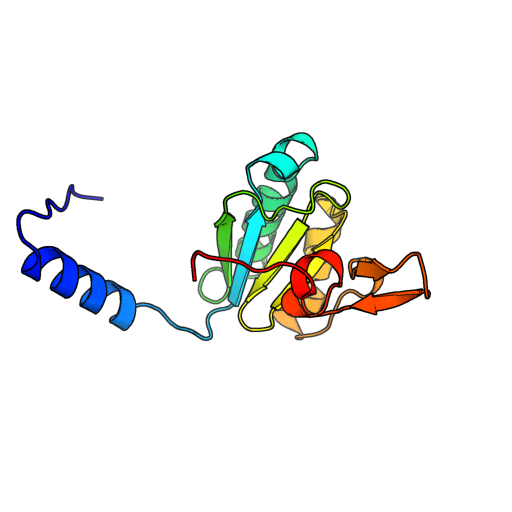.12 85 ASP A N 1
ATOM 661 C CA . ASP A 1 85 ? 0.379 -7.101 5.256 1.00 97.12 85 ASP A CA 1
ATOM 662 C C . ASP A 1 85 ? 1.038 -7.250 3.871 1.00 97.12 85 ASP A C 1
ATOM 664 O O . ASP A 1 85 ? 2.253 -7.393 3.772 1.00 97.12 85 ASP A O 1
ATOM 668 N N . ILE A 1 86 ? 0.261 -7.211 2.779 1.00 98.62 86 ILE A N 1
ATOM 669 C CA . ILE A 1 86 ? 0.793 -7.399 1.417 1.00 98.62 86 ILE A CA 1
ATOM 670 C C . ILE A 1 86 ? 1.661 -6.200 1.038 1.00 98.62 86 ILE A C 1
ATOM 672 O O . ILE A 1 86 ? 1.188 -5.065 1.052 1.00 98.62 86 ILE A O 1
ATOM 676 N N . PHE A 1 87 ? 2.914 -6.452 0.667 1.00 98.50 87 PHE A N 1
ATOM 677 C CA . PHE A 1 87 ? 3.880 -5.447 0.244 1.00 98.50 87 PHE A CA 1
ATOM 678 C C . PHE A 1 87 ? 4.049 -5.449 -1.275 1.00 98.50 87 PHE A C 1
ATOM 680 O O . PHE A 1 87 ? 4.536 -6.422 -1.852 1.00 98.50 87 PHE A O 1
ATOM 687 N N . TYR A 1 88 ? 3.723 -4.317 -1.900 1.00 98.62 88 TYR A N 1
ATOM 688 C CA . TYR A 1 88 ? 4.017 -4.069 -3.309 1.00 98.62 88 TYR A CA 1
ATOM 689 C C . TYR A 1 88 ? 5.058 -2.968 -3.467 1.00 98.62 88 TYR A C 1
ATOM 691 O O . TYR A 1 88 ? 5.123 -2.018 -2.678 1.00 98.62 88 TYR A O 1
ATOM 699 N N . GLN A 1 89 ? 5.872 -3.106 -4.509 1.00 98.19 89 GLN A N 1
ATOM 700 C CA . GLN A 1 89 ? 7.012 -2.239 -4.773 1.00 98.19 89 GLN A CA 1
ATOM 701 C C . GLN A 1 89 ? 7.168 -1.905 -6.258 1.00 98.19 89 GLN A C 1
ATOM 703 O O . GLN A 1 89 ? 6.688 -2.654 -7.104 1.00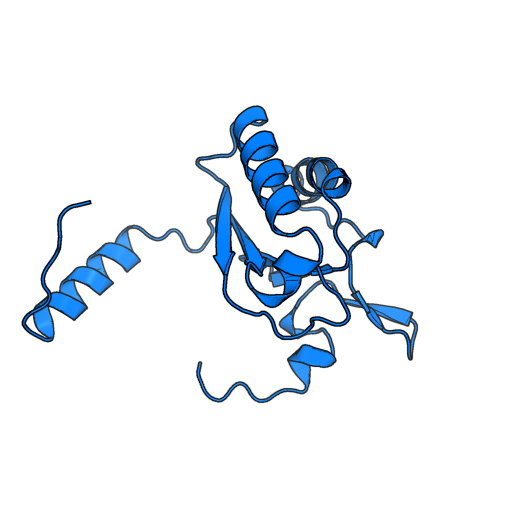 98.19 89 GLN A O 1
ATOM 708 N N . GLN A 1 90 ? 7.858 -0.799 -6.555 1.00 97.56 90 GLN A N 1
ATOM 709 C CA . GLN A 1 90 ? 8.074 -0.286 -7.916 1.00 97.56 90 GLN A CA 1
ATOM 710 C C . GLN A 1 90 ? 6.776 -0.103 -8.717 1.00 97.56 90 GLN A C 1
ATOM 712 O O . GLN A 1 90 ? 6.739 -0.361 -9.917 1.00 97.56 90 GLN A O 1
ATOM 717 N N . LEU A 1 91 ? 5.714 0.349 -8.045 1.00 97.62 91 LEU A N 1
ATOM 718 C CA . LEU A 1 91 ? 4.429 0.582 -8.696 1.00 97.62 91 LEU A CA 1
ATOM 719 C C . LEU A 1 91 ? 4.500 1.753 -9.680 1.00 97.62 91 LEU A C 1
ATOM 721 O O . LEU A 1 91 ? 5.225 2.729 -9.485 1.00 97.62 91 LEU A O 1
ATOM 725 N N . THR A 1 92 ? 3.624 1.682 -10.664 1.00 98.19 92 THR A N 1
ATOM 726 C CA . THR A 1 92 ? 3.221 2.744 -11.576 1.00 98.19 92 THR A CA 1
ATOM 727 C C . THR A 1 92 ? 1.704 2.952 -11.473 1.00 98.19 92 THR A C 1
ATOM 729 O O . THR A 1 92 ? 0.995 2.076 -10.969 1.00 98.19 92 THR A O 1
ATOM 732 N N . PRO A 1 93 ? 1.161 4.095 -11.929 1.00 98.25 93 PRO A N 1
ATOM 733 C CA . PRO A 1 93 ? -0.288 4.311 -11.942 1.00 98.25 93 PRO A CA 1
ATOM 734 C C . PRO A 1 93 ? -1.061 3.239 -12.729 1.00 98.25 93 PRO A C 1
ATOM 736 O O . PRO A 1 93 ? -2.168 2.879 -12.335 1.00 98.25 93 PRO A O 1
ATOM 739 N N . ASP A 1 94 ? -0.456 2.680 -13.780 1.00 98.25 94 ASP A N 1
ATOM 740 C CA . ASP A 1 94 ? -1.069 1.659 -14.642 1.00 98.25 94 ASP A CA 1
ATOM 741 C C . ASP A 1 94 ? -1.249 0.303 -13.939 1.00 98.25 94 ASP A C 1
ATOM 743 O O . ASP A 1 94 ? -2.030 -0.535 -14.385 1.00 98.25 94 ASP A O 1
ATOM 747 N N . ASP A 1 95 ? -0.562 0.084 -12.816 1.00 98.50 95 ASP A N 1
ATOM 748 C CA . ASP A 1 95 ? -0.693 -1.137 -12.019 1.00 98.50 95 ASP A CA 1
ATOM 749 C C . ASP A 1 95 ? -1.959 -1.136 -11.147 1.00 98.50 95 ASP A C 1
ATOM 751 O O . ASP A 1 95 ? -2.400 -2.187 -10.678 1.00 98.50 95 ASP A O 1
ATOM 755 N N . VAL A 1 96 ? -2.554 0.037 -10.908 1.00 98.56 96 VAL A N 1
ATOM 756 C CA . VAL A 1 96 ? -3.670 0.197 -9.969 1.00 98.56 96 VAL A CA 1
ATOM 757 C C . VAL A 1 96 ? -4.907 -0.621 -10.358 1.00 98.56 96 VAL A C 1
ATOM 759 O O . VAL A 1 96 ? -5.413 -1.323 -9.479 1.00 98.56 96 VAL A O 1
ATOM 762 N N . PRO A 1 97 ? -5.387 -0.624 -11.618 1.00 98.50 97 PRO A N 1
ATOM 763 C CA . PRO A 1 97 ? -6.549 -1.431 -11.993 1.00 98.50 97 PRO A CA 1
ATOM 764 C C . PRO A 1 97 ? -6.348 -2.932 -11.737 1.00 98.50 97 PRO A C 1
ATOM 766 O O . PRO A 1 97 ? -7.271 -3.622 -11.297 1.00 98.50 97 PRO A O 1
ATOM 769 N N . GLU A 1 98 ? -5.132 -3.449 -11.949 1.00 98.50 98 GLU A N 1
ATOM 770 C CA . GLU A 1 98 ? -4.791 -4.846 -11.647 1.00 98.50 98 GLU A CA 1
ATOM 771 C C . GLU A 1 98 ? -4.816 -5.103 -10.133 1.00 98.50 98 GLU A C 1
ATOM 773 O O . GLU A 1 98 ? -5.431 -6.065 -9.683 1.00 98.50 98 GLU A O 1
ATOM 778 N N . ILE A 1 99 ? -4.239 -4.210 -9.322 1.00 98.56 99 ILE A N 1
ATOM 779 C CA . ILE A 1 99 ? -4.264 -4.346 -7.856 1.00 98.56 99 ILE A CA 1
ATOM 780 C C . ILE A 1 99 ? -5.700 -4.309 -7.318 1.00 98.56 99 ILE A C 1
ATOM 782 O O . ILE A 1 99 ? -6.052 -5.103 -6.443 1.00 98.56 99 ILE A O 1
ATOM 786 N N . VAL A 1 100 ? -6.549 -3.407 -7.820 1.00 98.31 100 VAL A N 1
ATOM 787 C CA . VAL A 1 100 ? -7.948 -3.333 -7.376 1.00 98.31 100 VAL A CA 1
ATOM 788 C C . VAL A 1 100 ? -8.713 -4.596 -7.776 1.00 98.31 100 VAL A C 1
ATOM 790 O O . VAL A 1 100 ? -9.429 -5.167 -6.953 1.00 98.31 100 VAL A O 1
ATOM 793 N N . SER A 1 101 ? -8.550 -5.061 -9.015 1.00 98.00 101 SER A N 1
ATOM 794 C CA . SER A 1 101 ? -9.285 -6.221 -9.529 1.00 98.00 101 SER A CA 1
ATOM 795 C C . SER A 1 101 ? -8.825 -7.563 -8.962 1.00 98.00 101 SER A C 1
ATOM 797 O O . SER A 1 101 ? -9.671 -8.385 -8.615 1.00 98.00 101 SER A O 1
ATOM 799 N N . GLU A 1 102 ? -7.522 -7.797 -8.834 1.00 98.19 102 GLU A N 1
ATOM 800 C CA . GLU A 1 102 ? -6.991 -9.057 -8.312 1.00 98.19 102 GLU A CA 1
ATOM 801 C C . GLU A 1 102 ? -6.929 -9.030 -6.783 1.00 98.19 102 GLU A C 1
ATOM 803 O O . GLU A 1 102 ? -7.549 -9.853 -6.110 1.00 98.19 102 GLU A O 1
ATOM 808 N N . THR A 1 103 ? -6.263 -8.036 -6.197 1.00 97.94 103 THR A N 1
ATOM 809 C CA . THR A 1 103 ? -6.017 -8.036 -4.749 1.00 97.94 103 THR A CA 1
ATOM 810 C C . THR A 1 103 ? -7.210 -7.559 -3.944 1.00 97.94 103 THR A C 1
ATOM 812 O O . THR A 1 103 ? -7.611 -8.244 -3.006 1.00 97.94 103 THR A O 1
ATOM 815 N N . LEU A 1 104 ? -7.808 -6.415 -4.283 1.00 96.94 104 LEU A N 1
ATOM 816 C CA . LEU A 1 104 ? -8.872 -5.851 -3.441 1.00 96.94 104 LEU A CA 1
ATOM 817 C C . LEU A 1 104 ? -10.230 -6.536 -3.646 1.00 96.94 104 LEU A C 1
ATOM 819 O O . LEU A 1 104 ? -11.019 -6.609 -2.706 1.00 96.94 104 LEU A O 1
ATOM 823 N N . LEU A 1 105 ? -10.509 -7.036 -4.854 1.00 95.56 105 LEU A N 1
ATOM 824 C CA . LEU A 1 105 ? -11.773 -7.703 -5.177 1.00 95.56 105 LEU A CA 1
ATOM 825 C C . LEU A 1 105 ? -11.724 -9.229 -5.032 1.00 95.56 105 LEU A C 1
ATOM 827 O O . LEU A 1 105 ? -12.694 -9.800 -4.532 1.00 95.56 105 LEU A O 1
ATOM 831 N N . LYS A 1 106 ? -10.645 -9.894 -5.467 1.00 96.31 106 LYS A N 1
ATOM 832 C CA . LYS A 1 106 ? -10.550 -11.367 -5.431 1.00 96.31 106 LYS A CA 1
ATOM 833 C C . LYS A 1 106 ? -9.718 -11.898 -4.266 1.00 96.31 106 LYS A C 1
ATOM 835 O O . LYS A 1 106 ? -9.847 -13.072 -3.938 1.00 96.31 106 LYS A O 1
ATOM 840 N N . GLY A 1 107 ? -8.909 -11.053 -3.625 1.00 95.25 107 GLY A N 1
ATOM 841 C CA . GLY A 1 107 ? -7.988 -11.474 -2.568 1.00 95.25 107 GLY A CA 1
ATOM 842 C C . GLY A 1 107 ? -6.707 -12.129 -3.091 1.00 95.25 107 GLY A C 1
ATOM 843 O O . GLY A 1 107 ? -5.998 -12.760 -2.312 1.00 95.25 107 GLY A O 1
ATOM 844 N N . GLU A 1 108 ? -6.400 -11.975 -4.381 1.00 97.75 108 GLU A N 1
ATOM 845 C CA . GLU A 1 108 ? -5.247 -12.598 -5.036 1.00 97.75 108 GLU A CA 1
ATOM 846 C C . GLU A 1 108 ? -4.075 -11.616 -5.176 1.00 97.75 108 GLU A C 1
ATOM 848 O O . GLU A 1 108 ? -4.251 -10.414 -5.393 1.00 97.75 108 GLU A O 1
ATOM 853 N N . VAL A 1 109 ? -2.845 -12.112 -5.050 1.00 97.81 109 VAL A N 1
ATOM 854 C CA . VAL A 1 109 ? -1.647 -11.262 -5.134 1.00 97.81 109 VAL A CA 1
ATOM 855 C C . VAL A 1 109 ? -1.192 -11.050 -6.577 1.00 97.81 109 VAL A C 1
ATOM 857 O O . VAL A 1 109 ? -1.164 -11.971 -7.387 1.00 97.81 109 VAL A O 1
ATOM 860 N N . VAL A 1 110 ? -0.741 -9.835 -6.881 1.00 98.31 110 VAL A N 1
ATOM 861 C CA . VAL A 1 110 ? -0.112 -9.488 -8.156 1.00 98.31 110 VAL A CA 1
ATOM 862 C C . VAL A 1 110 ? 1.377 -9.824 -8.067 1.00 98.31 110 VAL A C 1
ATOM 864 O O . VAL A 1 110 ? 2.191 -9.017 -7.612 1.00 98.31 110 VAL A O 1
ATOM 867 N N . GLU A 1 111 ? 1.753 -11.038 -8.476 1.00 97.25 111 GLU A N 1
ATOM 868 C CA . GLU A 1 111 ? 3.099 -11.591 -8.241 1.00 97.25 111 GLU A CA 1
ATOM 869 C C . GLU A 1 111 ? 4.247 -10.712 -8.756 1.00 97.25 111 GLU A C 1
ATOM 871 O O . GLU A 1 111 ? 5.295 -10.617 -8.115 1.00 97.25 111 GLU A O 1
ATOM 876 N N . ARG A 1 112 ? 4.061 -10.038 -9.898 1.00 97.62 112 ARG A N 1
ATOM 877 C CA . ARG A 1 112 ? 5.091 -9.175 -10.505 1.00 97.62 11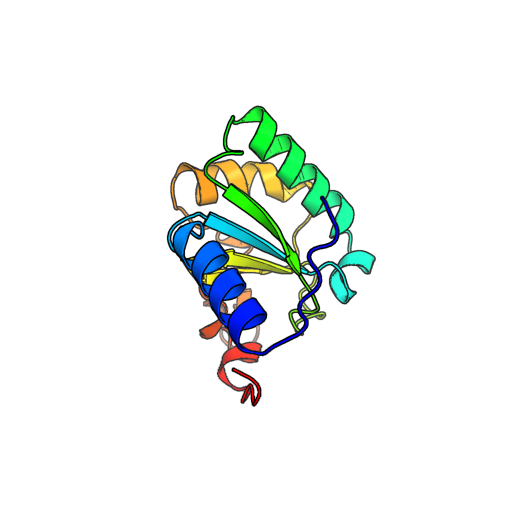2 ARG A CA 1
ATOM 878 C C . ARG A 1 112 ? 5.441 -7.949 -9.652 1.00 97.62 112 ARG A C 1
ATOM 880 O O . ARG A 1 112 ? 6.523 -7.395 -9.819 1.00 97.62 112 ARG A O 1
ATOM 887 N N . LEU A 1 113 ? 4.538 -7.531 -8.763 1.00 98.44 113 LEU A N 1
ATOM 888 C CA . LEU A 1 113 ? 4.722 -6.381 -7.876 1.00 98.44 113 LEU A CA 1
ATOM 889 C C . LEU A 1 113 ? 5.300 -6.774 -6.513 1.00 98.44 113 LEU A C 1
ATOM 891 O O . LEU A 1 113 ? 5.648 -5.895 -5.721 1.00 98.44 113 LEU A O 1
ATOM 895 N N . LEU A 1 114 ? 5.411 -8.074 -6.226 1.00 98.31 114 LEU A N 1
ATOM 896 C CA . LEU A 1 114 ? 5.989 -8.570 -4.984 1.00 98.31 114 LEU A CA 1
ATOM 897 C C . LEU A 1 114 ? 7.501 -8.346 -4.944 1.00 98.31 114 LEU A C 1
ATOM 899 O O . LEU A 1 114 ? 8.196 -8.316 -5.963 1.00 98.31 114 LEU A O 1
ATOM 903 N N . PHE A 1 115 ? 8.040 -8.230 -3.733 1.00 98.00 115 PHE A N 1
ATOM 904 C CA . PHE A 1 115 ? 9.481 -8.125 -3.563 1.00 98.00 115 PHE A CA 1
ATOM 905 C C . PHE A 1 115 ? 10.152 -9.469 -3.849 1.00 98.00 115 PHE A C 1
ATOM 907 O O . PHE A 1 115 ? 9.911 -10.458 -3.153 1.00 98.00 115 PHE A O 1
ATOM 914 N N . ARG A 1 116 ? 11.048 -9.477 -4.837 1.00 97.44 116 ARG A N 1
ATOM 915 C CA . ARG A 1 116 ? 11.970 -10.580 -5.101 1.00 97.44 116 ARG A CA 1
ATOM 916 C C . ARG A 1 116 ? 13.353 -10.229 -4.573 1.00 97.44 116 ARG A C 1
ATOM 918 O O . ARG A 1 116 ? 13.948 -9.238 -5.002 1.00 97.44 116 ARG A O 1
ATOM 925 N N . ASP A 1 117 ? 13.872 -11.045 -3.665 1.00 95.62 117 ASP A N 1
ATOM 926 C CA . ASP A 1 117 ? 15.213 -10.851 -3.133 1.00 95.62 117 ASP A CA 1
ATOM 927 C C . ASP A 1 117 ? 16.254 -11.149 -4.225 1.00 95.62 117 ASP A C 1
ATOM 929 O O . ASP A 1 117 ? 16.275 -12.252 -4.775 1.00 95.62 117 ASP A O 1
ATOM 933 N N . PRO A 1 118 ? 17.122 -10.185 -4.579 1.00 93.00 118 PRO A N 1
ATOM 934 C CA . PRO A 1 118 ? 18.113 -10.381 -5.632 1.00 93.00 118 PRO A CA 1
ATOM 935 C C . PRO A 1 118 ? 19.210 -11.395 -5.268 1.00 93.00 118 PRO A C 1
ATOM 937 O O . PRO A 1 118 ? 19.977 -11.778 -6.145 1.00 93.00 118 PRO A O 1
ATOM 940 N N . ARG A 1 119 ? 19.325 -11.806 -3.999 1.00 94.00 119 ARG A N 1
ATOM 941 C CA . ARG A 1 119 ? 20.374 -12.723 -3.525 1.00 94.00 119 ARG A CA 1
ATOM 942 C C . ARG A 1 119 ? 20.035 -14.186 -3.787 1.00 94.00 119 ARG A C 1
ATOM 944 O O . ARG A 1 119 ? 20.922 -14.950 -4.151 1.00 94.00 119 ARG A O 1
ATOM 951 N N . ASP A 1 120 ? 18.778 -14.569 -3.581 1.00 94.56 120 ASP A N 1
ATOM 952 C CA . ASP A 1 120 ? 18.312 -15.961 -3.664 1.00 94.56 120 ASP A CA 1
ATOM 953 C C . ASP A 1 120 ? 17.083 -16.150 -4.575 1.00 94.56 120 ASP A C 1
ATOM 955 O O . ASP A 1 120 ? 16.669 -17.278 -4.835 1.00 94.56 120 ASP A O 1
ATOM 959 N N . GLY A 1 121 ? 16.504 -15.063 -5.096 1.00 95.06 121 GLY A N 1
ATOM 960 C CA . GLY A 1 121 ? 15.338 -15.088 -5.973 1.00 95.06 121 GLY A CA 1
ATOM 961 C C . GLY A 1 121 ? 14.010 -15.344 -5.259 1.00 95.06 121 GLY A C 1
ATOM 962 O O . GLY A 1 121 ? 12.983 -15.442 -5.942 1.00 95.06 121 GLY A O 1
ATOM 963 N N . ARG A 1 122 ? 13.996 -15.440 -3.923 1.00 96.94 122 ARG A N 1
ATOM 964 C CA . ARG A 1 122 ? 12.786 -15.693 -3.138 1.00 96.94 122 ARG A CA 1
ATOM 965 C C . ARG A 1 122 ? 11.833 -14.504 -3.208 1.00 96.94 122 ARG A C 1
ATOM 967 O O . ARG A 1 122 ? 12.249 -13.348 -3.156 1.00 96.94 122 ARG A O 1
ATOM 974 N N . VAL A 1 123 ? 10.543 -14.806 -3.320 1.00 97.62 123 VAL A N 1
ATOM 975 C CA . VAL A 1 123 ? 9.465 -13.812 -3.360 1.00 97.62 123 VAL A CA 1
ATOM 976 C C . VAL A 1 123 ? 8.824 -13.698 -1.983 1.00 97.62 123 VAL A C 1
ATOM 978 O O . VAL A 1 123 ? 8.601 -14.707 -1.313 1.00 97.62 123 VAL A O 1
ATOM 981 N N . TYR A 1 124 ? 8.535 -12.468 -1.574 1.00 98.06 124 TYR A N 1
ATOM 982 C CA . TYR A 1 124 ? 7.933 -12.142 -0.289 1.00 98.06 124 TYR A CA 1
ATOM 983 C C . TYR A 1 124 ? 6.619 -11.402 -0.506 1.00 98.06 124 TYR A C 1
ATOM 985 O O . TYR A 1 124 ? 6.589 -10.371 -1.177 1.00 98.06 124 TYR A O 1
ATOM 993 N N . VAL A 1 125 ? 5.547 -11.936 0.081 1.00 98.19 125 VAL A N 1
ATOM 994 C CA . VAL A 1 125 ? 4.222 -11.302 0.065 1.00 98.19 125 VAL A CA 1
ATOM 995 C C . VAL A 1 125 ? 4.116 -10.274 1.179 1.00 98.19 125 VAL A C 1
ATOM 997 O O . VAL A 1 125 ? 3.677 -9.154 0.942 1.00 98.19 125 VAL A O 1
ATOM 1000 N N . LYS A 1 126 ? 4.523 -10.653 2.393 1.00 98.12 126 LYS A N 1
ATOM 1001 C CA . LYS A 1 126 ? 4.297 -9.846 3.589 1.00 98.12 126 LYS A CA 1
ATOM 1002 C C . LYS A 1 126 ? 5.428 -8.870 3.852 1.00 98.12 126 LYS A C 1
ATOM 1004 O O . LYS A 1 126 ? 6.598 -9.257 3.807 1.00 98.12 126 LYS A O 1
ATOM 1009 N N . SER A 1 127 ? 5.091 -7.631 4.204 1.00 96.25 127 SER A N 1
ATOM 1010 C CA . SER A 1 127 ? 6.084 -6.600 4.511 1.00 96.25 127 SER A CA 1
ATOM 1011 C C . SER A 1 127 ? 6.999 -7.021 5.666 1.00 96.25 127 SER A C 1
ATOM 1013 O O . SER A 1 127 ? 8.214 -6.861 5.568 1.00 96.25 127 SER A O 1
ATOM 1015 N N . GLY A 1 128 ? 6.456 -7.656 6.711 1.00 94.69 128 GLY A N 1
ATOM 1016 C CA . GLY A 1 128 ? 7.231 -8.132 7.860 1.00 94.69 128 GLY A CA 1
ATOM 1017 C C . GLY A 1 128 ? 8.224 -9.261 7.552 1.00 94.69 128 GLY A C 1
ATOM 1018 O O . GLY A 1 128 ? 9.150 -9.486 8.328 1.00 94.69 128 GLY A O 1
ATOM 1019 N N . GLU A 1 129 ? 8.067 -9.962 6.426 1.00 96.44 129 GLU A N 1
ATOM 1020 C CA . GLU A 1 129 ? 8.940 -11.075 6.030 1.00 96.44 129 GLU A CA 1
ATOM 1021 C C . GLU A 1 129 ? 10.083 -10.638 5.109 1.00 96.44 129 GLU A C 1
ATOM 1023 O O . GLU A 1 129 ? 11.109 -11.323 5.032 1.00 96.44 129 GLU A O 1
ATOM 1028 N N . VAL A 1 130 ? 9.924 -9.497 4.430 1.00 96.88 130 VAL A N 1
ATOM 1029 C CA . VAL A 1 130 ? 10.958 -8.909 3.574 1.00 96.88 130 VAL A CA 1
ATOM 1030 C C . VAL A 1 130 ? 12.216 -8.673 4.421 1.00 96.88 130 VAL A C 1
ATOM 1032 O O . VAL A 1 130 ? 12.139 -7.943 5.413 1.00 96.88 130 VAL A O 1
ATOM 1035 N N . PRO A 1 131 ? 13.394 -9.211 4.038 1.00 96.19 131 PRO A N 1
ATOM 1036 C CA . PRO A 1 131 ? 14.608 -9.128 4.856 1.00 96.19 131 PRO A CA 1
ATOM 1037 C C . PRO A 1 131 ? 14.988 -7.704 5.263 1.00 96.19 131 PRO A C 1
ATOM 1039 O O . PRO A 1 131 ? 15.409 -7.482 6.393 1.00 96.19 131 PRO A O 1
ATOM 1042 N N . PHE A 1 132 ? 14.759 -6.727 4.373 1.00 95.44 132 PHE A N 1
ATOM 1043 C CA . PHE A 1 132 ? 14.960 -5.313 4.686 1.00 95.44 132 PHE A CA 1
ATOM 1044 C C . PHE A 1 132 ? 14.224 -4.899 5.962 1.00 95.44 132 PHE A C 1
ATOM 1046 O O . PHE A 1 132 ? 14.821 -4.212 6.775 1.00 95.44 132 PHE A O 1
ATOM 1053 N N . TYR A 1 133 ? 12.968 -5.309 6.150 1.00 95.38 133 TYR A N 1
ATOM 1054 C CA . TYR A 1 133 ? 12.158 -4.952 7.316 1.00 95.38 133 TYR A CA 1
ATOM 1055 C C . TYR A 1 133 ? 12.347 -5.901 8.492 1.00 95.38 133 TYR A C 1
ATOM 1057 O O . TYR A 1 133 ? 12.453 -5.439 9.626 1.00 95.38 133 TYR A O 1
ATOM 1065 N N . ARG A 1 134 ? 12.381 -7.208 8.224 1.00 95.56 134 ARG A N 1
ATOM 1066 C CA . ARG A 1 134 ? 12.479 -8.263 9.237 1.00 95.56 134 ARG A CA 1
ATOM 1067 C C . ARG A 1 134 ? 13.714 -8.108 10.122 1.00 95.56 134 ARG A C 1
ATOM 1069 O O . ARG A 1 134 ? 13.644 -8.345 11.322 1.00 95.56 134 ARG A O 1
ATOM 1076 N N . ASP A 1 135 ? 14.833 -7.705 9.526 1.00 94.19 135 ASP A N 1
ATOM 1077 C CA . ASP A 1 135 ? 16.122 -7.634 10.214 1.00 94.19 135 ASP A CA 1
ATOM 1078 C C . ASP A 1 135 ? 16.313 -6.284 10.956 1.00 94.19 135 ASP A C 1
ATOM 1080 O O . ASP A 1 135 ? 17.376 -6.029 11.522 1.00 94.19 135 ASP A O 1
ATOM 1084 N N . GLN A 1 136 ? 15.293 -5.409 10.974 1.00 93.38 136 GLN A N 1
ATOM 1085 C CA . GLN A 1 136 ? 15.308 -4.122 11.683 1.00 93.38 136 GLN A CA 1
ATOM 1086 C C . GLN A 1 136 ? 14.583 -4.194 13.031 1.00 93.38 136 GLN A C 1
ATOM 1088 O O . GLN A 1 136 ? 13.434 -4.625 13.115 1.00 93.38 136 GLN A O 1
ATOM 1093 N N . THR A 1 137 ? 15.191 -3.625 14.073 1.00 90.56 137 THR A N 1
ATOM 1094 C CA . THR A 1 137 ? 14.495 -3.353 15.340 1.00 90.56 137 THR A CA 1
ATOM 1095 C C . THR A 1 137 ? 13.771 -2.010 15.268 1.00 90.56 137 THR A C 1
ATOM 1097 O O . THR A 1 137 ? 14.403 -0.952 15.227 1.00 90.56 137 THR A O 1
ATOM 1100 N N . LYS A 1 138 ? 12.434 -2.035 15.283 1.00 84.06 138 LYS A N 1
ATOM 1101 C CA . LYS A 1 138 ? 11.596 -0.827 15.344 1.00 84.06 138 LYS A CA 1
ATOM 1102 C C . LYS A 1 138 ? 11.318 -0.467 16.807 1.00 84.06 138 LYS A C 1
ATOM 1104 O O . LYS A 1 138 ? 10.395 -0.994 17.408 1.00 84.06 138 LYS A O 1
ATOM 1109 N N . TRP A 1 139 ? 12.109 0.443 17.372 1.00 77.81 139 TRP A N 1
ATOM 1110 C CA . TRP A 1 139 ? 12.077 0.831 18.796 1.00 77.81 139 TRP A CA 1
ATOM 1111 C C . TRP A 1 139 ? 10.858 1.671 19.243 1.00 77.81 139 TRP A C 1
ATOM 1113 O O . TRP A 1 139 ? 10.889 2.250 20.323 1.00 77.81 139 TRP A O 1
ATOM 1123 N N . GLY A 1 140 ? 9.808 1.786 18.424 1.00 61.50 140 GLY A N 1
ATOM 1124 C CA . GLY A 1 140 ? 8.706 2.738 18.630 1.00 61.50 140 GLY A CA 1
ATOM 1125 C C . GLY A 1 140 ? 7.303 2.182 18.382 1.00 61.50 140 GLY A C 1
ATOM 1126 O O . GLY A 1 140 ? 6.411 2.964 18.063 1.00 61.50 140 GLY A O 1
ATOM 1127 N N . LEU A 1 141 ? 7.128 0.860 18.477 1.00 48.03 141 LEU A N 1
ATOM 1128 C CA . LEU A 1 141 ? 5.827 0.183 18.514 1.00 48.03 141 LEU A CA 1
ATOM 1129 C C . LEU A 1 141 ? 5.637 -0.491 19.872 1.00 48.03 141 LEU A C 1
ATOM 1131 O O . LEU A 1 141 ? 6.635 -1.062 20.367 1.00 48.03 141 LEU A O 1
#

pLDDT: mean 94.0, std 8.91, range [43.78, 98.62]

Solvent-accessible surface area (backbone atoms only — not comparable 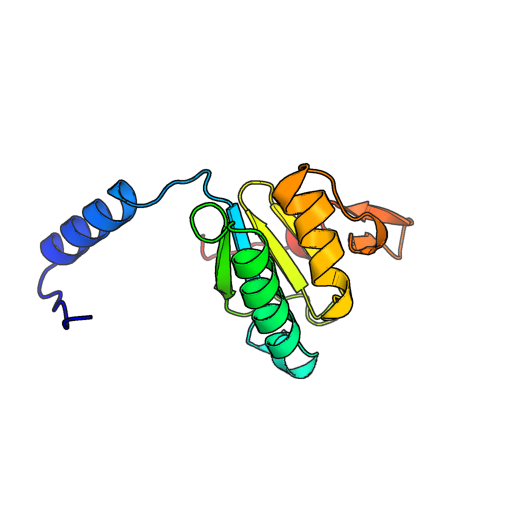to full-atom values): 8163 Å² total; per-residue (Å²): 133,81,90,81,82,71,87,50,72,67,49,49,54,52,51,50,52,54,51,61,73,69,56,61,81,75,51,32,33,44,36,35,26,60,49,74,19,38,85,55,48,32,59,56,32,49,53,39,43,56,51,52,34,54,76,71,68,33,64,92,55,44,46,82,40,80,38,63,72,82,80,61,64,96,40,41,18,45,39,37,34,37,76,76,39,37,28,38,36,58,55,53,48,84,49,38,65,55,47,47,55,36,36,73,68,68,70,38,83,64,71,91,34,34,48,59,42,89,88,80,64,52,74,34,57,36,46,70,68,32,64,84,50,51,78,51,85,71,94,85,119